Protein AF-A0A1F2UUZ6-F1 (afdb_monomer_lite)

Sequence (77 aa):
MKQLNLNVTAEFERDLQTYMKSHKISQRSEAIRQALREAATRSTGEEEYDFRSWLGLGLKAPLRRKPRFRSEDELWS

Foldseek 3Di:
DDDDDDDDDPVRVVVLVVQCVVVVNDDSVVSVVVVVVVVVVVVVVPDPDPCPVVVCVVVPPPDPPDDPDPDPVRVVD

Secondary structure (DSSP, 8-state):
---------HHHHHHHHHHHHHHT---HHHHHHHHHHHHHHHHHTS----GGGTTTHHHHS---SS-SSSSHHHHH-

Structure (mmCIF, N/CA/C/O backbone):
data_AF-A0A1F2UUZ6-F1
#
_entry.id   AF-A0A1F2UUZ6-F1
#
loop_
_atom_site.group_PDB
_atom_site.id
_atom_site.type_symbol
_atom_site.label_atom_id
_atom_site.label_alt_id
_atom_site.label_comp_id
_atom_site.label_asym_id
_atom_site.label_entity_id
_atom_site.label_seq_id
_atom_site.pdbx_PDB_ins_code
_atom_site.Cartn_x
_atom_site.Cartn_y
_atom_site.Cartn_z
_atom_site.occupancy
_atom_site.B_iso_or_equiv
_atom_site.auth_seq_id
_atom_site.auth_comp_id
_atom_site.auth_asym_id
_atom_site.auth_atom_id
_atom_site.pdbx_PDB_model_num
ATOM 1 N N . MET A 1 1 ? -12.923 22.358 -0.862 1.00 52.91 1 MET A N 1
ATOM 2 C CA . MET A 1 1 ? -12.721 21.012 -0.281 1.00 52.91 1 MET A CA 1
ATOM 3 C C . MET A 1 1 ? -13.226 19.990 -1.286 1.00 52.91 1 MET A C 1
ATOM 5 O O . MET A 1 1 ? -14.356 20.134 -1.726 1.00 52.91 1 MET A O 1
ATOM 9 N N . LYS A 1 2 ? -12.395 19.036 -1.722 1.00 73.94 2 LYS A N 1
ATOM 10 C CA . LYS A 1 2 ? -12.811 17.994 -2.675 1.00 73.94 2 LYS A CA 1
ATOM 11 C C . LYS A 1 2 ? -13.224 16.755 -1.880 1.00 73.94 2 LYS A C 1
ATOM 13 O O . LYS A 1 2 ? -12.415 16.235 -1.117 1.00 73.94 2 LYS A O 1
ATOM 18 N N . GLN A 1 3 ? -14.475 16.336 -2.023 1.00 77.81 3 GLN A N 1
ATOM 19 C CA . GLN A 1 3 ? -15.002 15.119 -1.413 1.00 77.81 3 GLN A CA 1
ATOM 20 C C . GLN A 1 3 ? -14.995 14.009 -2.461 1.00 77.81 3 GLN A C 1
ATOM 22 O O . GLN A 1 3 ? -15.446 14.217 -3.585 1.00 77.81 3 GLN A O 1
ATOM 27 N N . LEU A 1 4 ? -14.469 12.845 -2.091 1.00 78.69 4 LEU A N 1
ATOM 28 C CA . LEU A 1 4 ? -14.507 11.643 -2.911 1.00 78.69 4 LEU A CA 1
ATOM 29 C C . LEU A 1 4 ? -15.474 10.666 -2.246 1.00 78.69 4 LEU A C 1
ATOM 31 O O . LEU A 1 4 ? -15.236 10.240 -1.117 1.00 78.69 4 LEU A O 1
ATOM 35 N N . ASN A 1 5 ? -16.560 10.336 -2.937 1.00 83.81 5 ASN A N 1
ATOM 36 C CA . ASN A 1 5 ? -17.485 9.298 -2.501 1.00 83.81 5 ASN A CA 1
ATOM 37 C C . ASN A 1 5 ? -17.091 7.995 -3.199 1.00 83.81 5 ASN A C 1
ATOM 39 O O . ASN A 1 5 ? -16.969 7.964 -4.422 1.00 83.81 5 ASN A O 1
ATOM 43 N N . LEU A 1 6 ? -16.866 6.940 -2.420 1.00 81.56 6 LEU A N 1
ATOM 44 C CA . LEU A 1 6 ? -16.436 5.631 -2.901 1.00 81.56 6 LEU A CA 1
ATOM 45 C C . LEU A 1 6 ? -17.440 4.581 -2.447 1.00 81.56 6 LEU A C 1
ATOM 47 O O . LEU A 1 6 ? -17.766 4.508 -1.264 1.00 81.56 6 LEU A O 1
ATOM 51 N N . ASN A 1 7 ? -17.874 3.745 -3.383 1.00 87.88 7 ASN A N 1
ATOM 52 C CA . ASN A 1 7 ? -18.543 2.497 -3.050 1.00 87.88 7 ASN A CA 1
ATOM 53 C C . ASN A 1 7 ? -17.462 1.445 -2.827 1.00 87.88 7 ASN A C 1
ATOM 55 O O . ASN A 1 7 ? -16.604 1.247 -3.687 1.00 87.88 7 ASN A O 1
ATOM 59 N N . VAL A 1 8 ? -17.488 0.803 -1.666 1.00 86.50 8 VAL A N 1
ATOM 60 C CA . VAL A 1 8 ? -16.469 -0.164 -1.256 1.00 86.50 8 VAL A CA 1
ATOM 61 C C . VAL A 1 8 ? -17.079 -1.546 -1.106 1.00 86.50 8 VAL A C 1
ATOM 63 O O . VAL A 1 8 ? -18.253 -1.694 -0.771 1.00 86.50 8 VAL A O 1
ATOM 66 N N . THR A 1 9 ? -16.274 -2.568 -1.373 1.00 93.94 9 THR A N 1
ATOM 67 C CA . THR A 1 9 ? -16.667 -3.959 -1.157 1.00 93.94 9 THR A CA 1
ATOM 68 C C . THR A 1 9 ? -16.486 -4.340 0.315 1.00 93.94 9 THR A C 1
ATOM 70 O O . THR A 1 9 ? -15.688 -3.744 1.039 1.00 93.94 9 THR A O 1
ATOM 73 N N . ALA A 1 10 ? -17.187 -5.384 0.764 1.00 91.38 10 ALA A N 1
ATOM 74 C CA . ALA A 1 10 ? -17.026 -5.914 2.122 1.00 91.38 10 ALA A CA 1
ATOM 75 C C . ALA A 1 10 ? -15.617 -6.490 2.382 1.00 91.38 10 ALA A C 1
ATOM 77 O O . ALA A 1 10 ? -15.175 -6.607 3.522 1.00 91.38 10 ALA A O 1
ATOM 78 N N . GLU A 1 11 ? -14.901 -6.889 1.331 1.00 94.31 11 GLU A N 1
ATOM 79 C CA . GLU A 1 11 ? -13.488 -7.263 1.417 1.00 94.31 11 GLU A CA 1
ATOM 80 C C . GLU A 1 11 ? -12.612 -6.047 1.714 1.00 94.31 11 GLU A C 1
ATOM 82 O O . GLU A 1 11 ? -11.894 -6.048 2.711 1.00 94.31 11 GLU A O 1
ATOM 87 N N . PHE A 1 12 ? -12.793 -4.963 0.957 1.00 92.12 12 PHE A N 1
ATOM 88 C CA . PHE A 1 12 ? -12.071 -3.717 1.184 1.00 92.12 12 PHE A CA 1
ATOM 89 C C . PHE A 1 12 ? -12.266 -3.175 2.607 1.00 92.12 12 PHE A C 1
ATOM 91 O O . PHE A 1 12 ? -11.315 -2.702 3.222 1.00 92.12 12 PHE A O 1
ATOM 98 N N . GLU A 1 13 ? -13.479 -3.254 3.166 1.00 91.88 13 GLU A N 1
ATOM 99 C CA . GLU A 1 13 ? -13.718 -2.808 4.545 1.00 91.88 13 GLU A CA 1
ATOM 100 C C . GLU A 1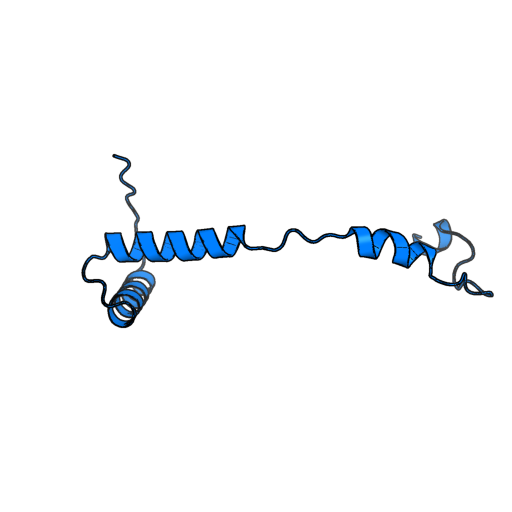 13 ? -12.940 -3.628 5.585 1.00 91.88 13 GLU A C 1
ATOM 102 O O . GLU A 1 13 ? -12.408 -3.055 6.541 1.00 91.88 13 GLU A O 1
ATOM 107 N N . ARG A 1 14 ? -12.838 -4.951 5.398 1.00 94.44 14 ARG A N 1
ATOM 108 C CA . ARG A 1 14 ? -12.072 -5.836 6.291 1.00 94.44 14 ARG A CA 1
ATOM 109 C C . ARG A 1 14 ? -10.580 -5.518 6.236 1.00 94.44 14 ARG A C 1
ATOM 111 O O . ARG A 1 14 ? -9.933 -5.403 7.283 1.00 94.44 14 ARG A O 1
ATOM 118 N N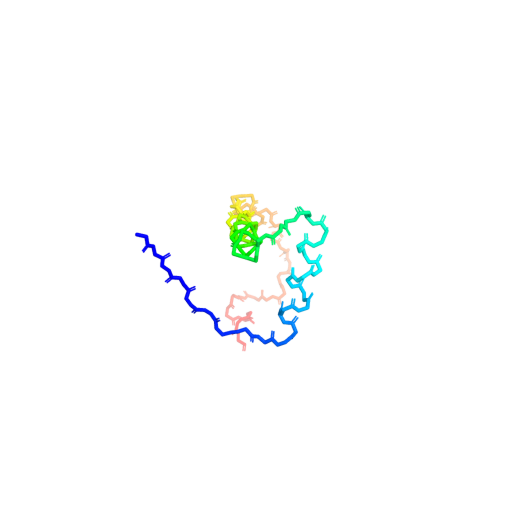 . ASP A 1 15 ? -10.057 -5.314 5.034 1.00 93.75 15 ASP A N 1
ATOM 119 C CA . ASP A 1 15 ? -8.652 -4.972 4.823 1.00 93.75 15 ASP A CA 1
ATOM 120 C C . ASP A 1 15 ? -8.332 -3.583 5.376 1.00 93.75 15 ASP A C 1
ATOM 122 O O . ASP A 1 15 ? -7.352 -3.413 6.105 1.00 93.75 15 ASP A O 1
ATOM 126 N N . LEU A 1 16 ? -9.212 -2.602 5.142 1.00 92.88 16 LEU A N 1
ATOM 127 C CA . LEU A 1 16 ? -9.081 -1.258 5.699 1.00 92.88 16 LEU A CA 1
ATOM 128 C C . LEU A 1 16 ? -9.072 -1.292 7.229 1.00 92.88 16 LEU A C 1
ATOM 130 O O . LEU A 1 16 ? -8.265 -0.612 7.857 1.00 92.88 16 LEU A O 1
ATOM 134 N N . GLN A 1 17 ? -9.929 -2.101 7.850 1.00 93.88 17 GLN A N 1
ATOM 135 C CA . GLN A 1 17 ? -9.964 -2.219 9.305 1.00 93.88 17 GLN A CA 1
ATOM 136 C C . GLN A 1 17 ? -8.695 -2.879 9.867 1.00 93.88 17 GLN A C 1
ATOM 138 O O . GLN A 1 17 ? -8.220 -2.500 10.940 1.00 93.88 17 GLN A O 1
ATOM 143 N N . THR A 1 18 ? -8.113 -3.828 9.137 1.00 95.06 18 THR A N 1
ATOM 144 C CA . THR A 1 18 ? -6.826 -4.451 9.483 1.00 95.06 18 THR A CA 1
ATOM 145 C C . THR A 1 18 ? -5.672 -3.452 9.350 1.00 95.06 18 THR A C 1
ATOM 147 O O . THR A 1 18 ? -4.828 -3.337 10.247 1.00 95.06 18 THR A O 1
ATOM 150 N N . TYR A 1 19 ? -5.675 -2.652 8.284 1.00 93.81 19 TYR A N 1
ATOM 151 C CA . TYR A 1 19 ? -4.726 -1.561 8.073 1.00 93.81 19 TYR A CA 1
ATOM 152 C C . TYR A 1 19 ? -4.826 -0.497 9.180 1.00 93.81 19 TYR A C 1
ATOM 154 O O . TYR A 1 19 ? -3.824 -0.132 9.792 1.00 93.81 19 TYR A O 1
ATOM 162 N N . MET A 1 20 ? -6.044 -0.079 9.534 1.00 95.31 20 MET A N 1
ATOM 163 C CA . MET A 1 20 ? -6.299 0.858 10.633 1.00 95.31 20 MET A CA 1
ATOM 164 C C . MET A 1 20 ? -5.750 0.354 11.972 1.00 95.31 20 MET A C 1
ATOM 166 O O . MET A 1 20 ? -5.117 1.117 12.700 1.00 95.31 20 MET A O 1
ATOM 170 N N . LYS A 1 21 ? -5.950 -0.933 12.293 1.00 95.19 21 LYS A N 1
ATOM 171 C CA . LYS A 1 21 ? -5.435 -1.540 13.533 1.00 95.19 21 LYS A CA 1
ATOM 172 C C . LYS A 1 21 ? -3.908 -1.552 13.582 1.00 95.19 21 LYS A C 1
ATOM 174 O O . LYS A 1 21 ? -3.339 -1.179 14.604 1.00 95.19 21 LYS A O 1
ATOM 179 N N . SER A 1 22 ? -3.255 -1.963 12.496 1.00 94.12 22 SER A N 1
ATOM 180 C CA . SER A 1 22 ? -1.786 -2.025 12.431 1.00 94.12 22 SER A CA 1
ATOM 181 C C . SER A 1 22 ? -1.132 -0.643 12.518 1.00 94.12 22 SER A C 1
ATOM 183 O O . SER A 1 22 ? -0.088 -0.507 13.151 1.00 94.12 22 SER A O 1
ATOM 185 N N . HIS A 1 23 ? -1.782 0.388 11.973 1.00 92.12 23 HIS A N 1
ATOM 186 C CA . HIS A 1 23 ? -1.265 1.760 11.944 1.00 92.12 23 HIS A CA 1
ATOM 187 C C . HIS A 1 23 ? -1.831 2.657 13.061 1.00 92.12 23 HIS A C 1
ATOM 189 O O . HIS A 1 23 ? -1.508 3.839 13.120 1.00 92.12 23 HIS A O 1
ATOM 195 N N . LYS A 1 24 ? -2.650 2.103 13.973 1.00 94.38 24 LYS A N 1
ATOM 196 C CA . LYS A 1 24 ? -3.303 2.814 15.094 1.00 94.38 24 LYS A CA 1
ATOM 197 C C . LYS A 1 24 ? -4.134 4.032 14.657 1.00 94.38 24 LYS A C 1
ATOM 199 O O . LYS A 1 24 ? -4.215 5.025 15.376 1.00 94.38 24 LYS A O 1
ATOM 204 N N . ILE A 1 25 ? -4.781 3.943 13.498 1.00 94.25 25 ILE A N 1
ATOM 205 C CA . ILE A 1 25 ? -5.614 5.014 12.940 1.00 94.25 25 ILE A CA 1
ATOM 206 C C . ILE A 1 25 ? -7.070 4.774 13.338 1.00 94.25 25 ILE A C 1
ATOM 208 O O . ILE A 1 25 ? -7.613 3.690 13.127 1.00 94.25 25 ILE A O 1
ATOM 212 N N . SER A 1 26 ? -7.725 5.790 13.896 1.00 90.38 26 S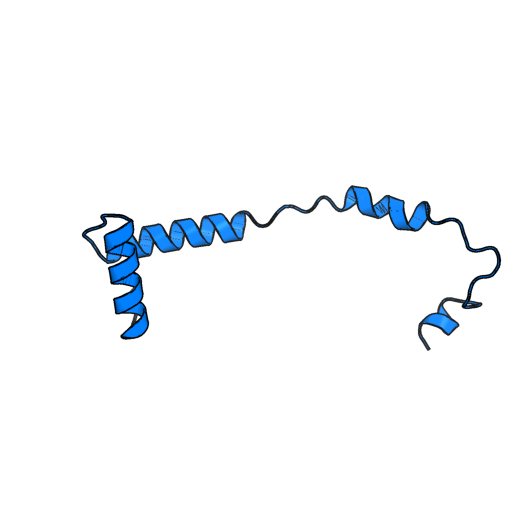ER A N 1
ATOM 213 C CA . SER A 1 26 ? -9.119 5.698 14.350 1.00 90.38 26 SER A CA 1
ATOM 214 C C . SER A 1 26 ? -10.133 6.088 13.270 1.00 90.38 26 SER A C 1
ATOM 216 O O . SER A 1 26 ? -11.262 5.595 13.279 1.00 90.38 26 SER A O 1
ATOM 218 N N . GLN A 1 27 ? -9.744 6.933 12.309 1.00 93.50 27 GLN A N 1
ATOM 219 C CA . GLN A 1 27 ? -10.634 7.439 11.264 1.00 93.50 27 GLN A CA 1
ATOM 220 C C . GLN A 1 27 ? -10.413 6.739 9.917 1.00 93.50 27 GLN A C 1
ATOM 222 O O . GLN A 1 27 ? -9.315 6.740 9.365 1.00 93.50 27 GLN A O 1
ATOM 227 N N . ARG A 1 28 ? -11.492 6.207 9.324 1.00 88.75 28 ARG A N 1
ATOM 228 C CA . ARG A 1 28 ? -11.443 5.526 8.012 1.00 88.75 28 ARG A CA 1
ATOM 229 C C . ARG A 1 28 ? -10.907 6.430 6.898 1.00 88.75 28 ARG A C 1
ATOM 231 O O . ARG A 1 28 ? -10.092 6.003 6.090 1.00 88.75 28 ARG A O 1
ATOM 238 N N . SER A 1 29 ? -11.348 7.687 6.861 1.00 89.94 29 SER A N 1
ATOM 239 C CA . SER A 1 29 ? -10.933 8.652 5.833 1.00 89.94 29 SER A CA 1
ATOM 240 C C . SER A 1 29 ? -9.451 9.018 5.934 1.00 89.94 29 SER A C 1
ATOM 242 O O . SER A 1 29 ? -8.799 9.255 4.921 1.00 89.94 29 SER A O 1
ATOM 244 N N . GLU A 1 30 ? -8.905 9.047 7.147 1.00 90.69 30 GLU A N 1
ATOM 245 C CA . GLU A 1 30 ? -7.481 9.249 7.396 1.00 90.69 30 GLU A CA 1
ATOM 246 C C . GLU A 1 30 ? -6.662 8.049 6.927 1.00 90.69 30 GLU A C 1
ATOM 248 O O . GLU A 1 30 ? -5.718 8.231 6.162 1.00 90.69 30 GLU A O 1
ATOM 253 N N . ALA A 1 31 ? -7.096 6.835 7.268 1.00 91.94 31 ALA A N 1
ATOM 254 C CA . ALA A 1 31 ? -6.449 5.607 6.821 1.00 91.94 31 ALA A CA 1
ATOM 255 C C . ALA A 1 31 ? -6.409 5.492 5.290 1.00 91.94 31 ALA A C 1
ATOM 257 O O . ALA A 1 31 ? -5.359 5.199 4.724 1.00 91.94 31 ALA A O 1
ATOM 258 N N . ILE A 1 32 ? -7.516 5.808 4.607 1.00 91.19 32 ILE A N 1
ATOM 259 C CA . ILE A 1 32 ? -7.574 5.816 3.137 1.00 91.19 32 ILE A CA 1
ATOM 260 C C . ILE A 1 32 ? -6.603 6.851 2.553 1.00 91.19 32 ILE A C 1
ATOM 262 O O . ILE A 1 32 ? -5.885 6.553 1.600 1.00 91.19 32 ILE A O 1
ATOM 266 N N . ARG A 1 33 ? -6.545 8.065 3.119 1.00 91.75 33 ARG A N 1
ATOM 267 C CA . ARG A 1 33 ? -5.615 9.111 2.657 1.00 91.75 33 ARG A CA 1
ATOM 268 C C . ARG A 1 33 ? -4.157 8.711 2.851 1.00 91.75 33 ARG A C 1
ATOM 270 O O . ARG A 1 33 ? -3.346 8.966 1.963 1.00 91.75 33 ARG A O 1
ATOM 277 N N . GLN A 1 34 ? -3.830 8.099 3.985 1.00 92.19 34 GLN A N 1
ATOM 278 C CA . GLN A 1 34 ? -2.480 7.628 4.261 1.00 92.19 34 GLN A CA 1
ATOM 279 C C . GLN A 1 34 ? -2.080 6.507 3.295 1.00 92.19 34 GLN A C 1
ATOM 281 O O . GLN A 1 34 ? -1.057 6.633 2.624 1.00 92.19 34 GLN A O 1
ATOM 286 N N . ALA A 1 35 ? -2.929 5.490 3.133 1.00 90.31 35 ALA A N 1
ATOM 287 C CA . ALA A 1 35 ? -2.689 4.389 2.204 1.00 90.31 35 ALA A CA 1
ATOM 288 C C . ALA A 1 35 ? -2.513 4.881 0.755 1.00 90.31 35 ALA A C 1
ATOM 290 O O . ALA A 1 35 ? -1.595 4.450 0.059 1.00 90.31 35 ALA A O 1
ATOM 291 N N . LEU A 1 36 ? -3.340 5.837 0.310 1.00 90.00 36 LEU A N 1
ATOM 292 C CA . LEU A 1 36 ? -3.207 6.469 -1.008 1.00 90.00 36 LEU A CA 1
ATOM 293 C C . LEU A 1 36 ? -1.882 7.215 -1.162 1.00 90.00 36 LEU A C 1
ATOM 295 O O . LEU A 1 36 ? -1.244 7.112 -2.205 1.00 90.00 36 LEU A O 1
ATOM 299 N N . ARG A 1 37 ? -1.451 7.959 -0.140 1.00 89.69 37 ARG A N 1
ATOM 300 C CA . ARG A 1 37 ? -0.176 8.683 -0.172 1.00 89.69 37 ARG A CA 1
ATOM 301 C C . ARG A 1 37 ? 1.006 7.722 -0.251 1.00 89.69 37 ARG A C 1
ATOM 303 O O . ARG A 1 37 ? 1.922 7.960 -1.031 1.00 89.69 37 ARG A O 1
ATOM 310 N N . GLU A 1 38 ? 0.977 6.638 0.514 1.00 88.56 38 GLU A N 1
ATOM 311 C CA . GLU A 1 38 ? 2.005 5.593 0.483 1.00 88.56 38 GLU A CA 1
ATOM 312 C C . GLU A 1 38 ? 2.049 4.881 -0.873 1.00 88.56 38 GLU A C 1
ATOM 314 O O . GLU A 1 38 ? 3.133 4.610 -1.388 1.00 88.56 38 GLU A O 1
ATOM 319 N N . ALA A 1 39 ? 0.888 4.589 -1.463 1.00 87.00 39 ALA A N 1
ATOM 320 C CA . ALA A 1 39 ? 0.796 3.982 -2.786 1.00 87.00 39 ALA A CA 1
ATOM 321 C C . ALA A 1 39 ? 1.307 4.929 -3.881 1.00 87.00 39 ALA A C 1
ATOM 323 O O . ALA A 1 39 ? 2.127 4.524 -4.698 1.00 87.00 39 ALA A O 1
ATOM 324 N N . ALA A 1 40 ? 0.894 6.199 -3.850 1.00 86.81 40 ALA A N 1
ATOM 325 C CA . ALA A 1 40 ? 1.349 7.217 -4.793 1.00 86.81 40 ALA A CA 1
ATOM 326 C C . ALA A 1 40 ? 2.861 7.456 -4.693 1.00 86.81 40 ALA A C 1
ATOM 328 O O . ALA A 1 40 ? 3.535 7.558 -5.708 1.00 86.81 40 ALA A O 1
ATOM 329 N N . THR A 1 41 ? 3.406 7.495 -3.473 1.00 86.25 41 THR A N 1
ATOM 330 C CA . THR A 1 41 ? 4.853 7.669 -3.263 1.00 86.25 41 THR A CA 1
ATOM 331 C C . THR A 1 41 ? 5.632 6.475 -3.813 1.00 86.25 41 THR A C 1
ATOM 333 O O . THR A 1 41 ? 6.666 6.661 -4.449 1.00 86.25 41 THR A O 1
ATOM 336 N N . ARG A 1 42 ? 5.114 5.253 -3.620 1.00 81.19 42 ARG A N 1
ATOM 337 C CA . ARG A 1 42 ? 5.688 4.035 -4.205 1.00 81.19 42 ARG A CA 1
ATOM 338 C C . ARG A 1 42 ? 5.631 4.038 -5.730 1.00 81.19 42 ARG A C 1
ATOM 340 O O . ARG A 1 42 ? 6.625 3.687 -6.346 1.00 81.19 42 ARG A O 1
ATOM 347 N N . SER A 1 43 ? 4.525 4.472 -6.333 1.00 77.06 43 SER A N 1
ATOM 348 C CA . SER A 1 43 ? 4.396 4.508 -7.795 1.00 77.06 43 SER A CA 1
ATOM 349 C C . SER A 1 43 ? 5.246 5.601 -8.443 1.00 77.06 43 SER A C 1
ATOM 351 O O . SER A 1 43 ? 5.704 5.436 -9.562 1.00 77.06 43 SER A O 1
ATOM 353 N N . THR A 1 44 ? 5.474 6.726 -7.759 1.00 68.94 44 THR A N 1
ATOM 354 C CA . TH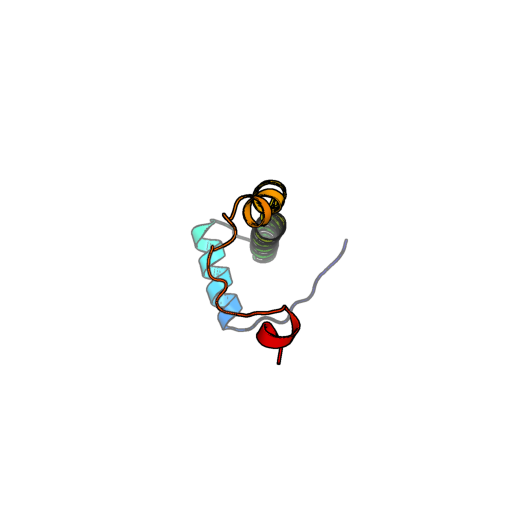R A 1 44 ? 6.408 7.763 -8.234 1.00 68.94 44 THR A CA 1
ATOM 355 C C . THR A 1 44 ? 7.873 7.421 -7.973 1.00 68.94 44 THR A C 1
ATOM 357 O O . THR A 1 44 ? 8.749 8.081 -8.514 1.00 68.94 44 THR A O 1
ATOM 360 N N . GLY A 1 45 ? 8.136 6.440 -7.107 1.00 60.59 45 GLY A N 1
ATOM 361 C CA . GLY A 1 45 ? 9.475 5.954 -6.788 1.00 60.59 45 GLY A CA 1
ATOM 362 C C . GLY A 1 45 ? 9.986 4.869 -7.735 1.00 60.59 45 GLY A C 1
ATOM 363 O O . GLY A 1 45 ? 11.067 4.344 -7.480 1.00 60.59 45 GLY A O 1
ATOM 364 N N . GLU A 1 46 ? 9.239 4.512 -8.789 1.00 58.38 46 GLU A N 1
ATOM 365 C CA . GLU A 1 46 ? 9.777 3.680 -9.867 1.00 58.38 46 GLU A CA 1
ATOM 366 C C . GLU A 1 46 ? 10.929 4.433 -10.542 1.00 58.38 46 GLU A C 1
ATOM 368 O O . GLU A 1 46 ? 10.780 5.554 -11.025 1.00 58.38 46 GLU A O 1
ATOM 373 N N . GLU A 1 47 ? 12.105 3.819 -10.448 1.00 59.75 47 GLU A N 1
ATOM 374 C CA . GLU A 1 47 ? 13.418 4.392 -10.705 1.00 59.75 47 GLU A CA 1
ATOM 375 C C . GLU A 1 47 ? 13.501 5.074 -12.076 1.00 59.75 47 GLU A C 1
ATOM 377 O O . GLU A 1 47 ? 13.130 4.514 -13.109 1.00 59.75 47 GLU A O 1
ATOM 382 N N . GLU A 1 48 ? 14.070 6.280 -12.100 1.00 59.47 48 GLU A N 1
ATOM 383 C CA . GLU A 1 48 ? 14.567 6.888 -13.330 1.00 59.47 48 GLU A CA 1
ATOM 384 C C 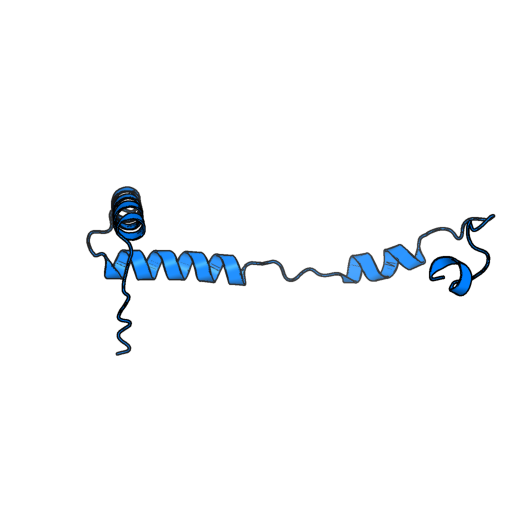. GLU A 1 48 ? 15.757 6.036 -13.806 1.00 59.47 48 GLU A C 1
ATOM 386 O O . GLU A 1 48 ? 16.903 6.223 -13.397 1.00 59.47 48 GLU A O 1
ATOM 391 N N . TYR A 1 49 ? 15.476 5.000 -14.597 1.00 64.88 49 TYR A N 1
ATOM 392 C CA . TYR A 1 49 ? 16.502 4.101 -15.107 1.00 64.88 49 TYR A CA 1
ATOM 393 C C . TYR A 1 49 ? 17.435 4.867 -16.058 1.00 64.88 49 TYR A C 1
ATOM 395 O O . TYR A 1 49 ? 17.065 5.203 -17.185 1.00 64.88 49 TYR A O 1
ATOM 403 N N . ASP A 1 50 ? 18.672 5.132 -15.623 1.00 68.56 50 ASP A N 1
ATOM 404 C CA . ASP A 1 50 ? 19.703 5.704 -16.493 1.00 68.56 50 ASP A CA 1
ATOM 405 C C . ASP A 1 50 ? 20.281 4.620 -17.422 1.00 68.56 50 ASP A C 1
ATOM 407 O O . ASP A 1 50 ? 21.283 3.947 -17.145 1.00 68.56 50 ASP A O 1
ATOM 411 N N . PHE A 1 51 ? 19.636 4.467 -18.579 1.00 70.69 51 PHE A N 1
ATOM 412 C CA . PHE A 1 51 ? 20.054 3.554 -19.642 1.00 70.69 51 PHE A CA 1
ATOM 413 C C . PHE A 1 51 ? 21.312 4.015 -20.402 1.00 70.69 51 PHE A C 1
ATOM 415 O O . PHE A 1 51 ? 21.744 3.333 -21.337 1.00 70.69 51 PHE A O 1
ATOM 422 N N . ARG A 1 52 ? 21.967 5.126 -20.025 1.00 72.62 52 ARG A N 1
ATOM 423 C CA . ARG A 1 52 ? 23.236 5.548 -20.658 1.00 72.62 52 ARG A CA 1
ATOM 424 C C . ARG A 1 52 ? 24.328 4.493 -20.532 1.00 72.62 52 ARG A C 1
ATOM 426 O O . ARG A 1 52 ? 25.161 4.360 -21.425 1.00 72.62 52 ARG A O 1
ATOM 433 N N . SER A 1 53 ? 24.301 3.701 -19.463 1.00 66.06 53 SER A N 1
ATOM 434 C CA . SER A 1 53 ? 25.214 2.567 -19.285 1.00 66.06 53 SER A CA 1
ATOM 435 C C . SER A 1 53 ? 24.988 1.441 -20.311 1.00 66.06 53 SER A C 1
ATOM 437 O O . SER A 1 53 ? 25.924 0.706 -20.632 1.00 66.06 53 SER A O 1
ATOM 439 N N . TRP A 1 54 ? 23.782 1.328 -20.879 1.00 67.75 54 TRP A N 1
ATOM 440 C CA . TRP A 1 54 ? 23.414 0.301 -21.862 1.00 67.75 54 TRP A CA 1
ATOM 441 C C . TRP A 1 54 ? 23.701 0.725 -23.305 1.00 67.75 54 TRP A C 1
ATOM 443 O O . TRP A 1 54 ? 24.004 -0.130 -24.138 1.00 67.75 54 TRP A O 1
ATOM 453 N N . LEU A 1 55 ? 23.727 2.034 -23.583 1.00 62.50 55 LEU A N 1
ATOM 454 C CA . LEU A 1 55 ? 24.108 2.606 -24.885 1.00 62.50 55 LEU A CA 1
ATOM 455 C C . LEU A 1 55 ? 25.493 2.132 -25.375 1.00 62.50 55 LEU A C 1
ATOM 457 O O . LEU A 1 55 ? 25.733 2.057 -26.577 1.00 62.50 55 LEU A O 1
ATOM 461 N N . GLY A 1 56 ? 26.398 1.753 -24.465 1.00 61.91 56 GLY A N 1
ATOM 462 C CA . GLY A 1 56 ? 27.730 1.237 -24.805 1.00 61.91 56 GLY A CA 1
ATOM 463 C C . GLY A 1 56 ? 27.858 -0.290 -24.872 1.00 61.91 56 GLY A C 1
ATOM 464 O O . GLY A 1 56 ? 28.878 -0.784 -25.351 1.00 61.91 56 GLY A O 1
ATOM 465 N N . LEU A 1 57 ? 26.870 -1.057 -24.396 1.00 63.22 57 LEU A N 1
ATOM 466 C CA . LEU A 1 57 ? 26.965 -2.523 -24.334 1.00 63.22 57 LEU A CA 1
ATOM 467 C C . LEU A 1 57 ? 26.832 -3.169 -25.719 1.00 63.22 57 LEU A C 1
ATOM 469 O O . LEU A 1 57 ? 27.578 -4.098 -26.026 1.00 63.22 57 LEU A O 1
ATOM 473 N N . GLY A 1 58 ? 25.973 -2.623 -26.586 1.00 61.84 58 GLY A N 1
ATOM 474 C CA . GLY A 1 58 ? 25.864 -3.062 -27.983 1.00 61.84 58 GLY A CA 1
ATOM 475 C C . GLY A 1 58 ? 27.119 -2.769 -28.814 1.00 61.84 58 GLY A C 1
ATOM 476 O O . GLY A 1 58 ? 27.458 -3.539 -29.706 1.00 61.84 58 GLY A O 1
ATOM 477 N N . LEU A 1 59 ? 27.856 -1.703 -28.477 1.00 61.53 59 LEU A N 1
ATOM 478 C CA . LEU A 1 59 ? 29.082 -1.292 -29.177 1.00 61.53 59 LEU A CA 1
ATOM 479 C C . LEU A 1 59 ? 30.343 -2.025 -28.689 1.00 61.53 59 LEU A C 1
ATOM 481 O O . LEU A 1 59 ? 31.340 -2.078 -29.404 1.00 61.53 59 LEU A O 1
ATOM 485 N N . LYS A 1 60 ? 30.321 -2.580 -27.469 1.00 58.88 60 LYS A N 1
ATOM 486 C CA . LYS A 1 60 ? 31.442 -3.340 -26.886 1.00 58.88 60 LYS A CA 1
ATOM 487 C C . LYS A 1 60 ? 31.414 -4.828 -27.217 1.00 58.88 60 LYS A C 1
ATOM 489 O O . LYS A 1 60 ? 32.403 -5.512 -26.953 1.00 58.88 60 LYS A O 1
ATOM 494 N N . ALA A 1 61 ? 30.309 -5.344 -27.752 1.00 63.50 61 ALA A N 1
ATOM 495 C CA . ALA A 1 61 ? 30.235 -6.738 -28.155 1.00 63.50 61 ALA A CA 1
ATOM 496 C C . ALA A 1 61 ? 31.253 -6.986 -29.286 1.00 63.50 61 ALA A C 1
ATOM 498 O O . ALA A 1 61 ? 31.145 -6.370 -30.348 1.00 63.50 61 ALA A O 1
ATOM 499 N N . PRO A 1 62 ? 32.260 -7.860 -29.096 1.00 62.97 62 PRO A N 1
ATOM 500 C CA . PRO A 1 62 ? 33.181 -8.182 -30.171 1.00 62.97 62 PRO A CA 1
ATOM 501 C C . PRO A 1 62 ? 32.382 -8.825 -31.304 1.00 62.97 62 PRO A C 1
ATOM 503 O O . PRO A 1 62 ? 31.706 -9.837 -31.095 1.00 62.97 62 PRO A O 1
ATOM 506 N N . LEU A 1 63 ? 32.458 -8.237 -32.501 1.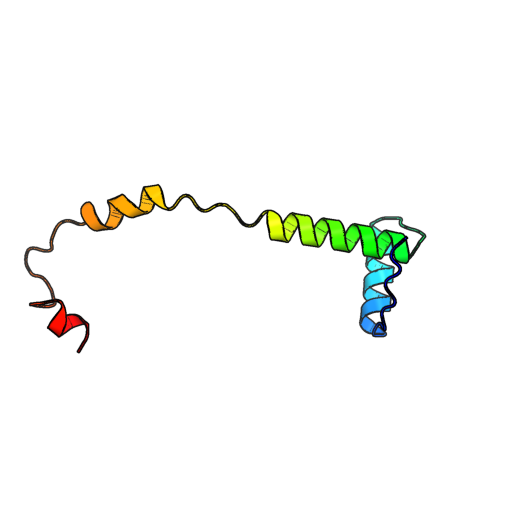00 63.22 63 LEU A N 1
ATOM 507 C CA . LEU A 1 63 ? 31.857 -8.807 -33.703 1.00 63.22 63 LEU A CA 1
ATOM 508 C C . LEU A 1 63 ? 32.326 -10.261 -33.828 1.00 63.22 63 LEU A C 1
ATOM 510 O O . LEU A 1 63 ? 33.522 -10.545 -33.960 1.00 63.22 63 LEU A O 1
ATOM 514 N N . ARG A 1 64 ? 31.385 -11.206 -33.723 1.00 61.97 64 ARG A N 1
ATOM 515 C CA . ARG A 1 64 ? 31.684 -12.630 -33.882 1.00 61.97 64 ARG A CA 1
ATOM 516 C C . ARG A 1 64 ? 32.335 -12.822 -35.249 1.00 61.97 64 ARG A C 1
ATOM 518 O O . ARG A 1 64 ? 31.712 -12.550 -36.266 1.00 61.97 64 ARG A O 1
ATOM 525 N N . ARG A 1 65 ? 33.553 -13.377 -35.276 1.00 64.88 65 ARG A N 1
ATOM 526 C CA . ARG A 1 65 ? 34.293 -13.701 -36.517 1.00 64.88 65 ARG A CA 1
ATOM 527 C C . ARG A 1 65 ? 33.499 -14.567 -37.509 1.00 64.88 65 ARG A C 1
ATOM 529 O O . ARG A 1 65 ? 33.825 -14.587 -38.688 1.00 64.88 65 ARG A O 1
ATOM 536 N N . LYS A 1 66 ? 32.484 -15.293 -37.031 1.00 73.56 66 LYS A N 1
ATOM 537 C CA . LYS A 1 66 ? 31.480 -15.993 -37.839 1.00 73.56 66 LYS A CA 1
ATOM 538 C C . LYS A 1 66 ? 30.093 -15.596 -37.323 1.00 73.56 66 LYS A C 1
ATOM 540 O O . LYS A 1 66 ? 29.637 -16.192 -36.341 1.00 73.56 66 LYS A O 1
ATOM 545 N N . PRO A 1 67 ? 29.456 -14.558 -37.884 1.00 74.12 67 PRO A N 1
ATOM 546 C CA . PRO A 1 67 ? 28.095 -14.218 -37.500 1.00 74.12 67 PRO A CA 1
ATOM 547 C C . PRO A 1 67 ? 27.160 -15.367 -37.911 1.00 74.12 67 PRO A C 1
ATOM 549 O O . PRO A 1 67 ? 27.385 -16.034 -38.920 1.00 74.12 67 PRO A O 1
ATOM 552 N N . ARG A 1 68 ? 26.160 -15.663 -37.070 1.00 77.00 68 ARG A N 1
ATOM 553 C CA . ARG A 1 68 ? 25.183 -16.738 -37.331 1.00 77.00 68 ARG A CA 1
ATOM 554 C C . ARG A 1 68 ? 24.293 -16.399 -38.529 1.00 77.00 68 ARG A C 1
ATOM 556 O O . ARG A 1 68 ? 23.913 -17.305 -39.256 1.00 77.00 68 ARG A O 1
ATOM 563 N N . PHE A 1 69 ? 24.011 -15.112 -38.695 1.00 79.31 69 PHE A N 1
ATOM 564 C CA . PHE A 1 69 ? 23.228 -14.536 -39.777 1.00 79.31 69 PHE A CA 1
ATOM 565 C C . PHE A 1 69 ? 24.162 -13.715 -40.665 1.00 79.31 69 PHE A C 1
ATOM 567 O O . PHE A 1 69 ? 25.098 -13.082 -40.169 1.00 79.31 69 PHE A O 1
ATOM 574 N N . ARG A 1 70 ? 23.942 -13.759 -41.973 1.00 76.69 70 ARG A N 1
ATOM 575 C CA . ARG A 1 70 ? 24.744 -13.075 -42.991 1.00 76.69 70 ARG A CA 1
ATOM 576 C C . ARG A 1 70 ? 24.341 -11.609 -43.152 1.00 76.69 70 ARG A C 1
ATOM 578 O O . ARG A 1 70 ? 25.184 -10.816 -43.560 1.00 76.69 70 ARG A O 1
ATOM 585 N N . SER A 1 71 ? 23.101 -11.251 -42.820 1.00 77.75 71 SER A N 1
ATOM 586 C CA . SER A 1 71 ? 22.576 -9.879 -42.853 1.00 77.75 71 SER A CA 1
ATOM 587 C C . SER A 1 71 ? 21.461 -9.677 -41.821 1.00 77.75 71 SER A C 1
ATOM 589 O O . SER A 1 71 ? 20.957 -10.641 -41.244 1.00 77.75 71 SER A O 1
ATOM 591 N N . GLU A 1 72 ? 21.073 -8.419 -41.587 1.00 73.94 72 GLU A N 1
ATOM 592 C CA . GLU A 1 72 ? 19.900 -8.086 -40.765 1.00 73.94 72 GLU A CA 1
ATOM 593 C C . GLU A 1 72 ? 18.606 -8.643 -41.374 1.00 73.94 72 GLU A C 1
ATOM 595 O O . GLU A 1 72 ? 17.759 -9.140 -40.640 1.00 73.94 72 GLU A O 1
ATOM 600 N N . ASP A 1 73 ? 18.493 -8.674 -42.704 1.00 79.38 73 ASP A N 1
ATOM 601 C CA . ASP A 1 73 ? 17.334 -9.260 -43.390 1.00 79.38 73 ASP A CA 1
ATOM 602 C C . ASP A 1 73 ? 17.152 -10.758 -43.076 1.00 79.38 73 ASP A C 1
ATOM 604 O O . ASP A 1 73 ? 16.026 -11.232 -42.955 1.00 79.38 73 ASP A O 1
ATOM 608 N N . GLU A 1 74 ? 18.243 -11.514 -42.888 1.00 78.56 74 GLU A N 1
ATOM 609 C CA . GLU A 1 74 ? 18.186 -12.935 -42.491 1.00 78.56 74 GLU A CA 1
ATOM 610 C C . GLU A 1 74 ? 17.783 -13.121 -41.017 1.00 78.56 74 GLU A C 1
ATOM 612 O O . GLU A 1 74 ? 17.318 -14.188 -40.630 1.00 78.56 74 GLU A O 1
ATOM 617 N N . LEU A 1 75 ? 17.968 -12.104 -40.172 1.00 76.19 75 LEU A N 1
ATOM 618 C CA . LEU A 1 75 ? 17.578 -12.163 -38.762 1.00 76.19 75 LEU A CA 1
ATOM 619 C C . LEU A 1 75 ? 16.070 -11.932 -38.566 1.00 76.19 75 LEU A C 1
ATOM 621 O O . LEU A 1 75 ? 15.502 -12.472 -37.617 1.00 76.19 75 LEU A O 1
ATOM 625 N N . TRP A 1 76 ? 15.453 -11.110 -39.420 1.00 78.25 76 TRP A N 1
ATOM 626 C CA . TRP A 1 76 ? 14.071 -10.631 -39.267 1.00 78.25 76 TRP A CA 1
ATOM 627 C C . TRP A 1 76 ? 13.071 -11.221 -40.275 1.00 78.25 76 TRP A C 1
ATOM 629 O O . TRP A 1 76 ? 11.910 -10.805 -40.278 1.00 78.25 76 TRP A O 1
ATOM 639 N N . SER A 1 77 ? 13.509 -12.159 -41.121 1.00 63.09 77 SER A N 1
ATOM 640 C CA . SER A 1 77 ? 12.641 -12.975 -41.988 1.00 63.09 77 SER A CA 1
ATOM 641 C C . SER A 1 77 ? 12.186 -14.259 -41.298 1.00 63.09 77 SER A C 1
ATOM 643 O O . SER A 1 77 ? 11.058 -14.695 -41.618 1.00 63.09 77 SER A O 1
#

Radius of gyration: 25.83 Å; chains: 1; bounding box: 53×38×58 Å

pLDDT: mean 79.55, std 12.62, range [52.91, 95.31]